Protein AF-A0A3D5GL86-F1 (afdb_monomer_lite)

Secondary structure (DSSP, 8-state):
-HHHHHHHHHGGG----HHHHHHTTS-S----GGGHHHHHHHHHHHHHTS-HHHHHHHHHHHHHHHHSHHHHHHHHHHHHHHHT--HHHHHHHHHHHHT---PPPPP-

Foldseek 3Di:
DVVVVCCVPCDPVDDADPVRCCVVVVDVDDDPPVCVVVVVVVVVVVLVVADPLQSVLVVVLVVQCVPLPDPRSVVCVVVSVVSSDDPVRVVVVVVCVVVPDDDDDDDD

Sequence (108 aa):
FGEVMRMSIAGSEERISAESALRMGLVSEVVPAEQLAEAANRLAHTIAANPPWAVQGTLRAIWAAQDLGRLGSRNMAASILSAATDKASLASGVEGYTSGKRSEPRIR

Structure (mmCIF, N/CA/C/O backbone):
data_AF-A0A3D5GL86-F1
#
_entry.id   AF-A0A3D5GL86-F1
#
loop_
_atom_site.group_PDB
_atom_site.id
_atom_site.type_symbol
_atom_site.label_atom_id
_atom_site.label_alt_id
_atom_site.label_comp_id
_atom_site.label_asym_id
_atom_site.label_entity_id
_atom_site.label_seq_id
_atom_site.pdbx_PDB_ins_code
_atom_site.Cartn_x
_atom_site.Cartn_y
_atom_site.Cartn_z
_atom_site.occupancy
_atom_site.B_iso_or_equiv
_atom_site.auth_seq_id
_atom_site.auth_comp_id
_atom_site.auth_asym_id
_atom_site.auth_atom_id
_atom_site.pdbx_PDB_model_num
ATOM 1 N N . PHE A 1 1 ? 1.508 12.795 14.910 1.00 65.12 1 PHE A N 1
ATOM 2 C CA . PHE A 1 1 ? 1.815 11.891 16.040 1.00 65.12 1 PHE A CA 1
ATOM 3 C C . PHE A 1 1 ? 0.719 11.789 17.108 1.00 65.12 1 PHE A C 1
ATOM 5 O O . PHE A 1 1 ? 0.756 10.818 17.846 1.00 65.12 1 PHE A O 1
ATOM 12 N N . GLY A 1 2 ? -0.254 12.710 17.208 1.00 85.94 2 GLY A N 1
ATOM 13 C CA . GLY A 1 2 ? -1.271 12.666 18.278 1.00 85.94 2 GLY A CA 1
ATOM 14 C C . GLY A 1 2 ? -2.079 11.363 18.351 1.00 85.94 2 GLY A C 1
ATOM 15 O O . GLY A 1 2 ? -2.211 10.794 19.427 1.00 85.94 2 GLY A O 1
ATOM 16 N N . GLU A 1 3 ? -2.532 10.845 17.209 1.00 87.06 3 GLU A N 1
ATOM 17 C CA . GLU A 1 3 ? -3.362 9.632 17.177 1.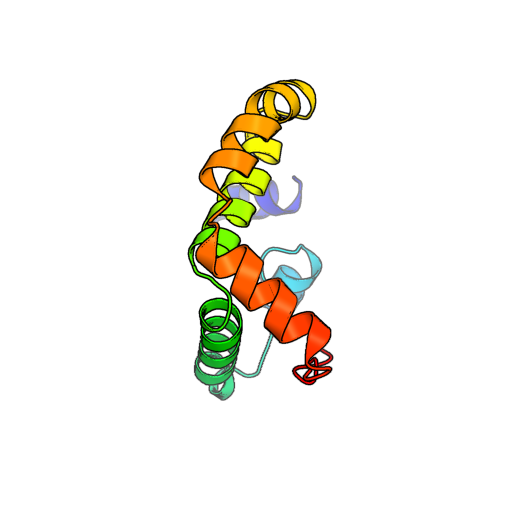00 87.06 3 GLU A CA 1
ATOM 18 C C . GLU A 1 3 ? -2.598 8.368 17.592 1.00 87.06 3 GLU A C 1
ATOM 20 O O . GLU A 1 3 ? -3.095 7.558 18.367 1.00 87.06 3 GLU A O 1
ATOM 25 N N . VAL A 1 4 ? -1.335 8.255 17.167 1.00 85.81 4 VAL A N 1
ATOM 26 C CA . VAL A 1 4 ? -0.434 7.173 17.593 1.00 85.81 4 VAL A CA 1
ATOM 27 C C . VAL A 1 4 ? -0.206 7.230 19.106 1.00 85.81 4 VAL A C 1
ATOM 29 O O . VAL A 1 4 ? -0.311 6.211 19.777 1.00 85.81 4 VAL A O 1
ATOM 32 N N . MET A 1 5 ? 0.041 8.421 19.664 1.00 90.94 5 MET A N 1
ATOM 33 C CA . MET A 1 5 ? 0.214 8.598 21.112 1.00 90.94 5 MET A CA 1
ATOM 34 C C . MET A 1 5 ? -1.047 8.208 21.895 1.00 90.94 5 MET A C 1
ATOM 36 O O . MET A 1 5 ? -0.945 7.525 22.911 1.00 90.94 5 MET A O 1
ATOM 40 N N . ARG A 1 6 ? -2.234 8.600 21.414 1.00 91.81 6 ARG A N 1
ATOM 41 C CA . ARG A 1 6 ? -3.517 8.242 22.034 1.00 91.81 6 ARG A CA 1
ATOM 42 C C . ARG A 1 6 ? -3.731 6.731 22.043 1.00 91.81 6 ARG A C 1
ATOM 44 O O . ARG A 1 6 ? -3.985 6.182 23.109 1.00 91.81 6 ARG A O 1
ATOM 51 N N . MET A 1 7 ? -3.532 6.061 20.904 1.00 89.56 7 MET A N 1
ATOM 52 C CA . MET A 1 7 ? -3.588 4.595 20.819 1.00 89.56 7 MET A CA 1
ATOM 53 C C . MET A 1 7 ? -2.650 3.919 21.819 1.00 89.56 7 MET A C 1
ATOM 55 O O . MET A 1 7 ? -3.049 2.984 22.507 1.00 89.56 7 MET A O 1
ATOM 59 N N . SER A 1 8 ? -1.398 4.381 21.896 1.00 90.75 8 SER A N 1
ATOM 60 C CA . SER A 1 8 ? -0.388 3.765 22.758 1.00 90.75 8 SER A CA 1
ATOM 61 C C . SER A 1 8 ? -0.672 3.950 24.250 1.00 90.75 8 SER A C 1
ATOM 63 O O . SER A 1 8 ? -0.316 3.075 25.034 1.00 90.75 8 SER A O 1
ATOM 65 N N . ILE A 1 9 ? -1.292 5.065 24.649 1.00 95.44 9 ILE A N 1
ATOM 66 C CA . ILE A 1 9 ? -1.516 5.411 26.062 1.00 95.44 9 ILE A CA 1
ATOM 67 C C . ILE A 1 9 ? -2.889 4.940 26.560 1.00 95.44 9 ILE A C 1
ATOM 69 O O . ILE A 1 9 ? -2.985 4.457 27.684 1.00 95.44 9 ILE A O 1
ATOM 73 N N . ALA A 1 10 ? -3.945 5.054 25.745 1.00 94.31 10 ALA A N 1
ATOM 74 C CA . ALA A 1 10 ? -5.298 4.622 26.117 1.00 94.31 10 ALA A CA 1
ATOM 75 C C . ALA A 1 10 ? -5.421 3.089 26.218 1.00 94.31 10 ALA A C 1
ATOM 77 O O . ALA A 1 10 ? -6.296 2.570 26.913 1.00 94.31 10 ALA A O 1
ATOM 78 N N . GLY A 1 11 ? -4.531 2.353 25.546 1.00 87.75 11 GLY A N 1
ATOM 79 C CA . GLY A 1 11 ? -4.461 0.901 25.637 1.00 87.75 11 GLY A CA 1
ATOM 80 C C . GLY A 1 11 ? -5.771 0.229 25.223 1.00 87.75 11 GLY A C 1
ATOM 81 O O . GLY A 1 11 ? -6.360 0.552 24.195 1.00 87.75 11 GLY A O 1
ATOM 82 N N . SER A 1 12 ? -6.230 -0.736 26.021 1.00 89.44 12 SER A N 1
ATOM 83 C CA . SER A 1 12 ? -7.424 -1.525 25.690 1.00 89.44 12 SER A CA 1
ATOM 84 C C . SER A 1 12 ? -8.749 -0.801 25.939 1.00 89.44 12 SER A C 1
ATOM 86 O O . SER A 1 12 ? -9.777 -1.323 25.509 1.00 89.44 12 SER A O 1
ATOM 88 N N . GLU A 1 13 ? -8.737 0.373 26.566 1.00 94.94 13 GLU A N 1
ATOM 89 C CA . GLU A 1 13 ? -9.954 1.122 26.909 1.00 94.94 13 GLU A CA 1
ATOM 90 C C . GLU A 1 13 ? -10.525 1.907 25.721 1.00 94.94 13 GLU A C 1
ATOM 92 O O . GLU A 1 13 ? -11.680 2.326 25.740 1.00 94.94 13 GLU A O 1
ATOM 97 N N . GLU A 1 14 ? -9.746 2.076 24.649 1.00 93.88 14 GLU A N 1
ATOM 98 C CA . GLU A 1 14 ? -10.184 2.769 23.443 1.00 93.88 14 GLU A CA 1
ATOM 99 C C . GLU A 1 14 ? -10.021 1.888 22.195 1.00 93.88 14 GLU A C 1
ATOM 101 O O . GLU A 1 14 ? -9.066 1.120 22.044 1.00 93.88 14 GLU A O 1
ATOM 106 N N . ARG A 1 15 ? -10.995 1.964 21.284 1.00 91.00 15 ARG A N 1
ATOM 107 C CA . ARG A 1 15 ? -10.960 1.305 19.972 1.00 91.00 15 ARG A CA 1
ATOM 108 C C . ARG A 1 15 ? -11.147 2.348 18.884 1.00 91.00 15 ARG A C 1
ATOM 110 O O . ARG A 1 15 ? -11.953 3.261 19.019 1.00 91.00 15 ARG A O 1
ATOM 117 N N . ILE A 1 16 ? -10.433 2.166 17.782 1.00 92.31 16 ILE A N 1
ATOM 118 C CA . ILE A 1 16 ? -10.547 3.017 16.600 1.00 92.31 16 ILE A CA 1
ATOM 119 C C . ILE A 1 16 ? -11.556 2.397 15.637 1.00 92.31 16 ILE A C 1
ATOM 121 O O . ILE A 1 16 ? -11.438 1.225 15.279 1.00 92.31 16 ILE A O 1
ATOM 125 N N . SER A 1 17 ? -12.534 3.193 15.201 1.00 94.56 17 SER A N 1
ATOM 126 C CA . SER A 1 17 ? -13.465 2.788 14.143 1.00 94.56 17 SER A CA 1
ATOM 127 C C . SER A 1 17 ? -12.779 2.765 12.773 1.00 94.56 17 SER A C 1
ATOM 129 O O . SER A 1 17 ? -11.807 3.491 12.546 1.00 94.56 17 SER A O 1
ATOM 131 N N . ALA A 1 18 ? -13.314 1.993 11.825 1.00 96.81 18 ALA A N 1
ATOM 132 C CA . ALA A 1 18 ? -12.773 1.913 10.467 1.00 96.81 18 ALA A CA 1
ATOM 133 C C . ALA A 1 18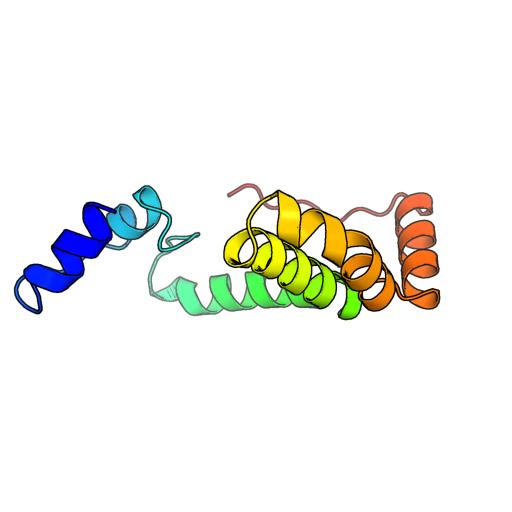 ? -12.746 3.286 9.765 1.00 96.81 18 ALA A C 1
ATOM 135 O O . ALA A 1 18 ? -11.763 3.643 9.117 1.00 96.81 18 ALA A O 1
ATOM 136 N N . GLU A 1 19 ? -13.776 4.108 9.960 1.00 96.25 19 GLU A N 1
ATOM 137 C CA . GLU A 1 19 ? -13.876 5.459 9.394 1.00 96.25 19 GLU A CA 1
ATOM 138 C C . GLU A 1 19 ? -12.814 6.385 9.984 1.00 96.25 19 GLU A C 1
ATOM 140 O O . GLU A 1 19 ? -12.261 7.239 9.293 1.00 96.25 19 GLU A O 1
ATOM 145 N N . SER A 1 20 ? -12.529 6.233 11.276 1.00 94.25 20 SER A N 1
ATOM 146 C CA . SER A 1 20 ? -11.500 7.018 11.954 1.00 94.25 20 SER A CA 1
ATOM 147 C C . SER A 1 20 ? -10.112 6.600 11.478 1.00 94.25 20 SER A C 1
ATOM 149 O O . SER A 1 20 ? -9.311 7.470 11.134 1.00 94.25 20 SER A O 1
ATOM 151 N N . ALA A 1 21 ? -9.865 5.290 11.355 1.00 94.50 21 ALA A N 1
ATOM 152 C CA . ALA A 1 21 ? -8.648 4.735 10.763 1.00 94.50 21 ALA A CA 1
ATOM 153 C C . ALA A 1 21 ? -8.430 5.233 9.322 1.00 94.50 21 ALA A C 1
ATOM 155 O O . ALA A 1 21 ? -7.302 5.548 8.943 1.00 94.50 21 ALA A O 1
ATOM 156 N N . LEU A 1 22 ? -9.504 5.363 8.536 1.00 95.44 22 LEU A N 1
ATOM 157 C CA . LEU A 1 22 ? -9.450 5.916 7.184 1.00 95.44 22 LEU A CA 1
ATOM 158 C C . LEU A 1 22 ? -9.063 7.401 7.193 1.00 95.44 22 LEU A C 1
ATOM 160 O O . LEU A 1 22 ? -8.143 7.798 6.481 1.00 95.44 22 LEU A O 1
ATOM 164 N N . ARG A 1 23 ? -9.716 8.225 8.026 1.00 94.06 23 ARG A N 1
ATOM 165 C CA . ARG A 1 23 ? -9.426 9.672 8.111 1.00 94.06 23 ARG A CA 1
ATOM 166 C C . ARG A 1 23 ? -7.988 9.970 8.537 1.00 94.06 23 ARG A C 1
ATOM 168 O O . ARG A 1 23 ? -7.420 10.955 8.080 1.00 94.06 23 ARG A O 1
ATOM 175 N N . MET A 1 24 ? -7.408 9.139 9.404 1.00 92.06 24 MET A N 1
ATOM 176 C CA . MET A 1 24 ? -6.018 9.290 9.853 1.00 92.06 24 MET A CA 1
ATOM 177 C C . MET A 1 24 ? -4.986 8.658 8.899 1.00 92.06 24 MET A C 1
ATOM 179 O O . MET A 1 24 ? -3.788 8.813 9.125 1.00 92.06 24 MET A O 1
ATOM 183 N N . GLY A 1 25 ? -5.429 7.947 7.853 1.00 91.62 25 GLY A N 1
ATOM 184 C CA . GLY A 1 25 ? -4.557 7.281 6.880 1.00 91.62 25 GLY A CA 1
ATOM 185 C C . GLY A 1 25 ? -3.957 5.949 7.346 1.00 91.62 25 GLY A C 1
ATOM 186 O O . GLY A 1 25 ? -2.999 5.477 6.740 1.00 91.62 25 GLY A O 1
ATOM 187 N N . LEU A 1 26 ? -4.496 5.337 8.406 1.00 92.44 26 LEU A N 1
ATOM 188 C CA . LEU A 1 26 ? -4.059 4.023 8.896 1.00 92.44 26 LEU A CA 1
ATOM 189 C C . LEU A 1 26 ? -4.528 2.890 7.975 1.00 92.44 26 LEU A C 1
ATOM 191 O O . LEU A 1 26 ? -3.810 1.916 7.761 1.00 92.44 26 LEU A O 1
ATOM 195 N N . VAL A 1 27 ? -5.729 3.031 7.416 1.00 95.44 27 VAL A N 1
ATOM 196 C CA . VAL A 1 27 ? -6.234 2.166 6.346 1.00 95.44 27 VAL A CA 1
ATOM 197 C C . VAL A 1 27 ? -6.496 3.001 5.110 1.00 95.44 27 VAL A C 1
ATOM 199 O O . VAL A 1 27 ? -6.827 4.183 5.201 1.00 95.44 27 VAL A O 1
ATOM 202 N N . SER A 1 28 ? -6.361 2.383 3.940 1.00 95.31 28 SER A N 1
ATOM 203 C CA . SER A 1 28 ? -6.677 3.061 2.696 1.00 95.31 28 SER A CA 1
ATOM 204 C C . SER A 1 28 ? -8.153 2.926 2.348 1.00 95.31 28 SER A C 1
ATOM 206 O O . SER A 1 28 ? -8.688 3.887 1.834 1.00 95.31 28 SER A O 1
ATOM 208 N N . GLU A 1 29 ? -8.834 1.799 2.571 1.00 96.31 29 GLU A N 1
ATOM 209 C CA . GLU A 1 29 ? -10.227 1.549 2.141 1.00 96.31 29 GLU A CA 1
ATOM 210 C C . GLU A 1 29 ? -11.089 1.045 3.300 1.00 96.31 29 GLU A C 1
ATOM 212 O O . GLU A 1 29 ? -10.603 0.281 4.130 1.00 96.31 29 GLU A O 1
ATOM 217 N N . VAL A 1 30 ? -12.372 1.417 3.318 1.00 97.25 30 VAL A N 1
ATOM 218 C CA . VAL A 1 30 ? -13.385 0.827 4.205 1.00 97.25 30 VAL A CA 1
ATOM 219 C C . VAL A 1 30 ? -14.521 0.299 3.339 1.00 97.25 30 VAL A C 1
ATOM 221 O O . VAL A 1 30 ? -15.017 1.008 2.466 1.00 97.25 30 VAL A O 1
ATOM 224 N N . VAL A 1 31 ? -14.907 -0.951 3.573 1.00 97.31 31 VAL A N 1
ATOM 225 C CA . VAL A 1 31 ? -15.994 -1.655 2.880 1.00 97.31 31 VAL A CA 1
ATOM 226 C C . VAL A 1 31 ? -16.835 -2.421 3.903 1.00 97.31 31 VAL A C 1
ATOM 228 O O . VAL A 1 31 ? -16.338 -2.678 5.005 1.00 97.31 31 VAL A O 1
ATOM 231 N N . PRO A 1 32 ? -18.075 -2.819 3.565 1.00 97.50 32 PRO A N 1
ATOM 232 C CA . PRO A 1 32 ? -18.829 -3.773 4.372 1.00 97.50 32 PRO A CA 1
ATOM 233 C C . PRO A 1 32 ? -18.021 -5.050 4.640 1.00 97.50 32 PRO A C 1
ATOM 235 O O . PRO A 1 32 ? -17.233 -5.487 3.795 1.00 97.50 32 PRO A O 1
ATOM 238 N N . ALA A 1 33 ? -18.195 -5.642 5.822 1.00 97.56 33 ALA A N 1
ATOM 239 C CA . ALA A 1 33 ? -17.358 -6.745 6.297 1.00 97.56 33 ALA A CA 1
ATOM 240 C C . ALA A 1 33 ? -17.391 -7.956 5.349 1.00 97.56 33 ALA A C 1
ATOM 242 O O . ALA A 1 33 ? -16.361 -8.576 5.086 1.00 97.56 33 ALA A O 1
ATOM 243 N N . GLU A 1 34 ? -18.558 -8.245 4.780 1.00 98.31 34 GLU A N 1
ATOM 244 C CA . GLU A 1 34 ? -18.789 -9.313 3.812 1.00 98.31 34 GLU A CA 1
ATOM 245 C C . GLU A 1 34 ? -18.044 -9.107 2.481 1.00 98.31 34 GLU A C 1
ATOM 247 O O . GLU A 1 34 ? -17.773 -10.076 1.775 1.00 98.31 34 GLU A O 1
ATOM 252 N N . GLN A 1 35 ? -17.644 -7.871 2.162 1.00 97.88 35 GLN A N 1
ATOM 253 C CA . GLN A 1 35 ? -16.910 -7.525 0.938 1.00 97.88 35 GLN A CA 1
ATOM 254 C C . GLN A 1 35 ? -15.396 -7.412 1.161 1.00 97.88 35 GLN A C 1
ATOM 256 O O . GLN A 1 35 ? -14.648 -7.218 0.200 1.00 97.88 35 GLN A O 1
ATOM 261 N N . LEU A 1 36 ? -14.911 -7.532 2.403 1.00 97.62 36 LEU A N 1
ATOM 262 C CA . LEU A 1 36 ? -13.502 -7.304 2.739 1.00 97.62 36 LEU A CA 1
ATOM 263 C C . LEU A 1 36 ? -12.558 -8.215 1.945 1.00 97.62 36 LEU A C 1
ATOM 265 O O . LEU A 1 36 ? -11.582 -7.742 1.363 1.00 97.62 36 LEU A O 1
ATOM 269 N N . ALA A 1 37 ? -12.862 -9.514 1.895 1.00 98.25 37 ALA A N 1
ATOM 270 C CA . ALA A 1 37 ? -12.042 -10.488 1.178 1.00 98.25 37 ALA A CA 1
ATOM 271 C C . ALA A 1 37 ? -12.014 -10.206 -0.331 1.00 98.25 37 ALA A C 1
ATOM 273 O O . ALA A 1 37 ? -10.958 -10.280 -0.960 1.00 98.25 37 ALA A O 1
ATOM 274 N N . GLU A 1 38 ? -13.157 -9.840 -0.911 1.00 97.62 38 GLU A N 1
ATOM 275 C CA . GLU A 1 38 ? -13.255 -9.483 -2.324 1.00 97.62 38 GLU A CA 1
ATOM 276 C C . GLU A 1 38 ? -12.451 -8.212 -2.632 1.00 97.62 38 GLU A C 1
ATOM 278 O O . GLU A 1 38 ? -11.652 -8.192 -3.570 1.00 97.62 38 GLU A O 1
ATOM 283 N N . ALA A 1 39 ? -12.601 -7.167 -1.815 1.00 96.69 39 ALA A N 1
ATOM 284 C CA . ALA A 1 39 ? -11.884 -5.909 -1.982 1.00 96.69 39 ALA A CA 1
ATOM 285 C C . ALA A 1 39 ? -10.362 -6.086 -1.858 1.00 96.69 39 ALA A C 1
ATOM 287 O O . ALA A 1 39 ? -9.612 -5.564 -2.689 1.00 96.69 39 ALA A O 1
ATOM 288 N N . ALA A 1 40 ? -9.910 -6.864 -0.870 1.00 97.19 40 ALA A N 1
ATOM 289 C CA . ALA A 1 40 ? -8.499 -7.190 -0.684 1.00 97.19 40 ALA A CA 1
ATOM 290 C C . ALA A 1 40 ? -7.940 -7.985 -1.872 1.00 97.19 40 ALA A C 1
ATOM 292 O O . ALA A 1 40 ? -6.896 -7.622 -2.419 1.00 97.19 40 ALA A O 1
ATOM 293 N N . ASN A 1 41 ? -8.658 -9.019 -2.325 1.00 98.00 41 ASN A N 1
ATOM 294 C CA . ASN A 1 41 ? -8.255 -9.810 -3.487 1.00 98.00 41 ASN A CA 1
ATOM 295 C C . ASN A 1 41 ? -8.193 -8.962 -4.753 1.00 98.00 41 ASN A C 1
ATOM 297 O O . ASN A 1 41 ? -7.232 -9.076 -5.510 1.00 98.00 41 ASN A O 1
ATOM 301 N N . ARG A 1 42 ? -9.175 -8.088 -4.979 1.00 95.75 42 ARG A N 1
ATOM 302 C CA . ARG A 1 42 ? -9.176 -7.173 -6.123 1.00 95.75 42 ARG A CA 1
ATOM 303 C C . ARG A 1 42 ? -7.935 -6.283 -6.117 1.00 95.75 42 ARG A C 1
ATOM 305 O O . ARG A 1 42 ? -7.257 -6.193 -7.136 1.00 95.75 42 ARG A O 1
ATOM 312 N N . LEU A 1 43 ? -7.604 -5.663 -4.981 1.00 96.19 43 LEU A N 1
ATOM 313 C CA . LEU A 1 43 ? -6.396 -4.841 -4.866 1.00 96.19 43 LEU A CA 1
ATOM 314 C C . LEU A 1 43 ? -5.123 -5.667 -5.103 1.00 96.19 43 LEU A C 1
ATOM 316 O O . LEU A 1 43 ? -4.239 -5.226 -5.836 1.00 96.19 43 LEU A O 1
ATOM 320 N N . ALA A 1 44 ? -5.047 -6.872 -4.536 1.00 97.19 44 ALA A N 1
ATOM 321 C CA . ALA A 1 44 ? -3.916 -7.772 -4.734 1.00 97.19 44 ALA A CA 1
ATOM 322 C C . ALA A 1 44 ? -3.731 -8.147 -6.213 1.00 97.19 44 ALA A C 1
ATOM 324 O O . ALA A 1 44 ? -2.612 -8.077 -6.714 1.00 97.19 44 ALA A O 1
ATOM 325 N N . HIS A 1 45 ? -4.813 -8.461 -6.933 1.00 96.31 45 HIS A N 1
ATOM 326 C CA . HIS A 1 45 ? -4.766 -8.740 -8.371 1.00 96.31 45 HIS A CA 1
ATOM 327 C C . HIS A 1 45 ? -4.330 -7.514 -9.176 1.00 96.31 45 HIS A C 1
ATOM 329 O O . HIS A 1 45 ? -3.494 -7.644 -10.068 1.00 96.31 45 HIS A O 1
ATOM 335 N N . THR A 1 46 ? -4.825 -6.320 -8.836 1.00 94.81 46 THR A N 1
ATOM 336 C CA . THR A 1 46 ? -4.378 -5.073 -9.475 1.00 94.81 46 THR A CA 1
ATOM 337 C C . THR A 1 46 ? -2.879 -4.856 -9.285 1.00 94.81 46 THR A C 1
ATOM 339 O O . THR A 1 46 ? -2.195 -4.493 -10.238 1.00 94.81 46 THR A O 1
ATOM 342 N N . ILE A 1 47 ? -2.342 -5.099 -8.084 1.00 95.56 47 ILE A N 1
ATOM 343 C CA . ILE A 1 47 ? -0.900 -4.990 -7.820 1.00 95.56 47 ILE A CA 1
ATOM 344 C C . ILE A 1 47 ? -0.134 -6.063 -8.603 1.00 95.56 47 ILE A C 1
ATOM 346 O O . ILE A 1 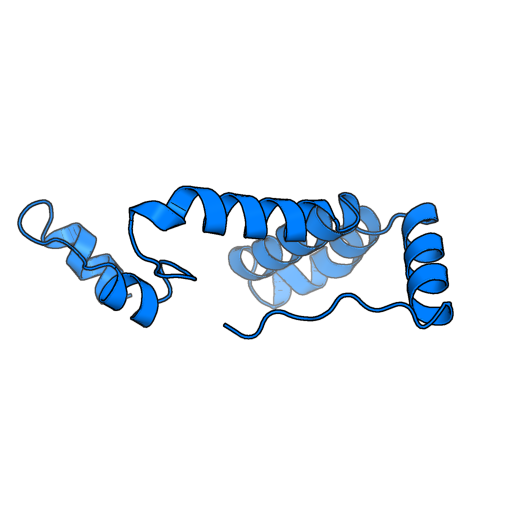47 ? 0.832 -5.728 -9.287 1.00 95.56 47 ILE A O 1
ATOM 350 N N . ALA A 1 48 ? -0.583 -7.319 -8.549 1.00 95.56 48 ALA A N 1
ATOM 351 C CA . ALA A 1 48 ? 0.063 -8.465 -9.190 1.00 95.56 48 ALA A CA 1
ATOM 352 C C . ALA A 1 48 ? 0.050 -8.409 -10.727 1.00 95.56 48 ALA A C 1
ATOM 354 O O . ALA A 1 48 ? 0.900 -9.026 -11.362 1.00 95.56 48 ALA A O 1
ATOM 355 N N . ALA A 1 49 ? -0.873 -7.654 -11.328 1.00 91.75 49 ALA A N 1
ATOM 356 C CA . ALA A 1 49 ? -0.888 -7.397 -12.766 1.00 91.75 49 ALA A CA 1
ATOM 357 C C . ALA A 1 49 ? 0.273 -6.495 -13.234 1.00 91.75 49 ALA A C 1
ATOM 359 O O . ALA A 1 49 ? 0.546 -6.423 -14.432 1.00 91.75 49 ALA A O 1
ATOM 360 N N . ASN A 1 50 ? 0.960 -5.804 -12.316 1.00 89.75 50 ASN A N 1
ATOM 361 C CA . ASN A 1 50 ? 2.123 -4.984 -12.647 1.00 89.75 50 ASN A CA 1
ATOM 362 C C . ASN A 1 50 ? 3.406 -5.826 -12.696 1.00 89.75 50 ASN A C 1
ATOM 364 O O . ASN A 1 50 ? 3.523 -6.824 -11.982 1.00 89.75 50 ASN A O 1
ATOM 368 N N . PRO A 1 51 ? 4.425 -5.394 -13.462 1.00 89.12 51 PRO A N 1
ATOM 369 C CA . PRO A 1 51 ? 5.709 -6.076 -13.483 1.00 89.12 51 PRO A CA 1
ATOM 370 C C . PRO A 1 51 ? 6.332 -6.166 -12.070 1.00 89.12 51 PRO A C 1
ATOM 372 O O . PRO A 1 51 ? 6.505 -5.131 -11.416 1.00 89.12 51 PRO A O 1
ATOM 375 N N . PRO A 1 52 ? 6.708 -7.366 -11.577 1.00 89.94 52 PRO A N 1
ATOM 376 C CA . PRO A 1 52 ? 7.123 -7.552 -10.181 1.00 89.94 52 PRO A CA 1
ATOM 377 C C . PRO A 1 52 ? 8.308 -6.685 -9.736 1.00 89.94 52 PRO A C 1
ATOM 379 O O . PRO A 1 52 ? 8.324 -6.181 -8.614 1.00 89.94 52 PRO A O 1
ATOM 382 N N . TRP A 1 53 ? 9.296 -6.475 -10.608 1.00 86.88 53 TRP A N 1
ATOM 383 C CA . TRP A 1 53 ? 10.463 -5.629 -10.324 1.00 86.88 53 TRP A CA 1
ATOM 384 C C . TRP A 1 53 ? 10.075 -4.153 -10.166 1.00 86.88 53 TRP A C 1
ATOM 386 O O . TRP A 1 53 ? 10.671 -3.469 -9.336 1.00 86.88 53 TRP A O 1
ATOM 396 N N . ALA A 1 54 ? 9.061 -3.672 -10.895 1.00 86.69 54 ALA A N 1
ATOM 397 C CA . ALA A 1 54 ? 8.598 -2.291 -10.804 1.00 86.69 54 ALA A CA 1
ATOM 398 C C . ALA A 1 54 ? 7.931 -2.063 -9.445 1.00 86.69 54 ALA A C 1
ATOM 400 O O . ALA A 1 54 ? 8.289 -1.133 -8.727 1.00 86.69 54 ALA A O 1
ATOM 401 N N . VAL A 1 55 ? 7.052 -2.986 -9.037 1.00 92.00 55 VAL A N 1
ATOM 402 C CA . VAL A 1 55 ? 6.400 -2.963 -7.717 1.00 92.00 55 VAL A CA 1
ATOM 403 C C . VAL A 1 55 ? 7.437 -2.973 -6.590 1.00 92.00 55 VAL A C 1
ATOM 405 O O . VAL A 1 55 ? 7.411 -2.116 -5.703 1.00 92.00 55 VAL A O 1
ATOM 408 N N . GLN A 1 56 ? 8.385 -3.914 -6.632 1.00 90.62 56 GLN A N 1
ATOM 409 C CA . GLN A 1 56 ? 9.435 -4.028 -5.613 1.00 90.62 56 GLN A CA 1
ATOM 410 C C . GLN A 1 56 ? 10.351 -2.801 -5.586 1.00 90.62 56 GLN A C 1
ATOM 412 O O . GLN A 1 56 ? 10.745 -2.335 -4.516 1.00 90.62 56 GLN A O 1
ATOM 417 N N . GLY A 1 57 ? 10.691 -2.277 -6.760 1.00 88.25 57 GLY A N 1
ATOM 418 C CA . GLY A 1 57 ? 11.503 -1.084 -6.920 1.00 88.25 57 GLY A CA 1
ATOM 419 C C . GLY A 1 57 ? 10.865 0.156 -6.313 1.00 88.25 57 GLY A C 1
ATOM 420 O O . GLY A 1 57 ? 11.498 0.846 -5.512 1.00 88.25 57 GLY A O 1
ATOM 421 N N . THR A 1 58 ? 9.590 0.393 -6.628 1.00 90.00 58 THR A N 1
ATOM 422 C CA . THR A 1 58 ? 8.799 1.481 -6.045 1.00 90.00 58 THR A CA 1
ATOM 423 C C . THR A 1 58 ? 8.729 1.365 -4.526 1.00 90.00 58 THR A C 1
ATOM 425 O O . THR A 1 58 ? 8.961 2.359 -3.837 1.00 90.00 58 THR A O 1
ATOM 428 N N . LEU A 1 59 ? 8.486 0.164 -3.988 1.00 91.44 59 LEU A N 1
ATOM 429 C CA . LEU A 1 59 ? 8.447 -0.048 -2.540 1.00 91.44 59 LEU A CA 1
ATOM 430 C C . LEU A 1 59 ? 9.783 0.335 -1.884 1.00 91.44 59 LEU A C 1
ATOM 432 O O . LEU A 1 59 ? 9.802 1.134 -0.949 1.00 91.44 59 LEU A O 1
ATOM 436 N N . ARG A 1 60 ? 10.907 -0.166 -2.410 1.00 86.75 60 ARG A N 1
ATOM 437 C CA . ARG A 1 60 ? 12.250 0.153 -1.891 1.00 86.75 60 ARG A CA 1
ATOM 438 C C . ARG A 1 60 ? 12.557 1.648 -1.970 1.00 86.75 60 ARG A C 1
ATOM 440 O O . ARG A 1 60 ? 13.122 2.195 -1.028 1.00 86.75 60 ARG A O 1
ATOM 447 N N . ALA A 1 61 ? 12.168 2.312 -3.059 1.00 84.75 61 ALA A N 1
ATOM 448 C CA . ALA A 1 61 ? 12.374 3.748 -3.232 1.00 84.75 61 ALA A CA 1
ATOM 449 C C . ALA A 1 61 ? 11.612 4.576 -2.191 1.00 84.75 61 ALA A C 1
ATOM 451 O O . ALA A 1 61 ? 12.194 5.476 -1.584 1.00 84.75 61 ALA A O 1
ATOM 452 N N . ILE A 1 62 ? 10.337 4.252 -1.956 1.00 86.19 62 ILE A N 1
ATOM 453 C CA . ILE A 1 62 ? 9.498 4.951 -0.972 1.00 86.19 62 ILE A CA 1
ATOM 454 C C . ILE A 1 62 ? 10.049 4.755 0.444 1.00 86.19 62 ILE A C 1
ATOM 456 O O . ILE A 1 62 ? 10.175 5.725 1.189 1.00 86.19 62 ILE A O 1
ATOM 460 N N . TRP A 1 63 ? 10.423 3.526 0.807 1.00 85.19 63 TRP A N 1
ATOM 461 C CA . TRP A 1 63 ? 10.990 3.234 2.126 1.00 85.19 63 TRP A CA 1
ATOM 462 C C . TRP A 1 63 ? 12.336 3.924 2.341 1.00 85.19 63 TRP A C 1
ATOM 464 O O . TRP A 1 63 ? 12.516 4.616 3.337 1.00 85.19 63 TRP A O 1
ATOM 474 N N . ALA A 1 64 ? 13.243 3.858 1.364 1.00 82.00 64 ALA A N 1
ATOM 475 C CA . ALA A 1 64 ? 14.515 4.570 1.444 1.00 82.00 64 ALA A CA 1
ATOM 476 C C . ALA A 1 64 ? 14.332 6.094 1.561 1.00 82.00 64 ALA A C 1
ATOM 478 O O . ALA A 1 64 ? 15.131 6.762 2.216 1.00 82.00 64 ALA A O 1
ATOM 479 N N . ALA A 1 65 ? 13.293 6.659 0.934 1.00 79.12 65 ALA A N 1
ATOM 480 C CA . ALA A 1 65 ? 12.951 8.073 1.074 1.00 79.12 65 ALA A CA 1
ATOM 481 C C . ALA A 1 65 ? 12.471 8.442 2.482 1.00 79.12 65 ALA A C 1
ATOM 483 O O . ALA A 1 65 ? 12.807 9.529 2.960 1.00 79.12 65 ALA A O 1
ATOM 484 N N . GLN A 1 66 ? 11.723 7.551 3.139 1.00 81.75 66 GLN A N 1
ATOM 485 C CA . GLN A 1 66 ? 11.276 7.755 4.516 1.00 81.75 66 GLN A CA 1
ATOM 486 C C . GLN A 1 66 ? 12.407 7.566 5.534 1.00 81.75 66 GLN A C 1
ATOM 488 O O . GLN A 1 66 ? 12.594 8.436 6.381 1.00 81.75 66 GLN A O 1
ATOM 493 N N . ASP A 1 67 ? 13.197 6.496 5.418 1.00 80.81 67 ASP A N 1
ATOM 494 C CA . ASP A 1 67 ? 14.191 6.131 6.438 1.00 80.81 67 ASP A CA 1
ATOM 495 C C . ASP A 1 67 ? 15.441 7.020 6.410 1.00 80.81 67 ASP A C 1
ATOM 497 O O . ASP A 1 67 ? 15.999 7.363 7.451 1.00 80.81 67 ASP A O 1
ATOM 501 N N . LEU A 1 68 ? 15.904 7.412 5.218 1.00 81.75 68 LEU A N 1
ATOM 502 C CA . LEU A 1 68 ? 17.176 8.131 5.052 1.00 81.75 68 LEU A CA 1
ATOM 503 C C . LEU A 1 68 ? 17.007 9.656 4.979 1.00 81.75 68 LEU A C 1
ATOM 505 O O . LEU A 1 68 ? 17.992 10.398 4.878 1.00 81.75 68 LEU A O 1
ATOM 509 N N . GLY A 1 69 ? 15.761 10.134 4.959 1.00 74.31 69 GLY A N 1
ATOM 510 C CA . GLY A 1 69 ? 15.429 11.521 4.661 1.00 74.31 69 GLY A CA 1
ATOM 511 C C . GLY A 1 69 ? 15.850 11.961 3.249 1.00 74.31 69 GLY A C 1
ATOM 512 O O . GLY A 1 69 ? 16.455 11.225 2.464 1.00 74.31 69 GLY A O 1
ATOM 513 N N . ARG A 1 70 ? 15.542 13.217 2.899 1.00 68.62 70 ARG A N 1
ATOM 514 C CA . ARG A 1 70 ? 15.724 13.741 1.527 1.00 68.62 70 ARG A CA 1
ATOM 515 C C . ARG A 1 70 ? 17.148 13.608 0.978 1.00 68.62 70 ARG A C 1
ATOM 517 O O . ARG A 1 70 ? 17.300 13.340 -0.209 1.00 68.62 70 ARG A O 1
ATOM 524 N N . LEU A 1 71 ? 18.180 13.851 1.788 1.00 70.81 71 LEU A N 1
ATOM 525 C CA . LEU A 1 71 ? 19.571 13.855 1.312 1.00 70.81 71 LEU A CA 1
ATOM 526 C C . LEU A 1 71 ? 20.151 12.438 1.202 1.00 70.81 71 LEU A C 1
ATOM 528 O O . LEU A 1 71 ? 20.778 12.128 0.193 1.00 70.81 71 LEU A O 1
ATOM 532 N N . GLY A 1 72 ? 19.880 11.560 2.173 1.00 75.88 72 GLY A N 1
ATOM 533 C CA . GLY A 1 72 ? 20.322 10.165 2.112 1.00 75.88 72 GLY A CA 1
ATOM 534 C C . GLY A 1 72 ? 19.618 9.378 1.004 1.00 75.88 72 GLY A C 1
ATOM 535 O O . GLY A 1 72 ? 20.259 8.628 0.268 1.00 75.88 72 GLY A O 1
ATOM 536 N N . SER A 1 73 ? 18.326 9.638 0.791 1.00 73.06 73 SER A N 1
ATOM 537 C CA . SER A 1 73 ? 17.568 9.043 -0.313 1.00 73.06 73 SER A CA 1
ATOM 538 C C . SER A 1 73 ? 18.110 9.441 -1.689 1.00 73.06 73 SER A C 1
ATOM 540 O O . SER A 1 73 ? 18.266 8.582 -2.554 1.00 73.06 73 SER A O 1
ATOM 542 N N . ARG A 1 74 ? 18.484 10.715 -1.898 1.00 74.00 74 ARG A N 1
ATOM 543 C CA . ARG A 1 74 ? 19.054 11.183 -3.179 1.00 74.00 74 ARG A CA 1
ATOM 544 C C . ARG A 1 74 ? 20.343 10.455 -3.555 1.00 74.00 74 ARG A C 1
ATOM 546 O O . ARG A 1 74 ? 20.519 10.142 -4.728 1.00 74.00 74 ARG A O 1
ATOM 553 N N . ASN A 1 75 ? 21.202 10.152 -2.584 1.00 83.25 75 ASN A N 1
ATOM 554 C CA . ASN A 1 75 ? 22.442 9.410 -2.832 1.00 83.25 75 ASN A CA 1
ATOM 555 C C . ASN A 1 75 ? 22.172 7.953 -3.238 1.00 83.25 75 ASN A C 1
ATOM 557 O O . ASN A 1 75 ? 22.897 7.393 -4.055 1.00 83.25 75 ASN A O 1
ATOM 561 N N . MET A 1 76 ? 21.107 7.352 -2.702 1.00 80.12 76 MET A N 1
ATOM 562 C CA . MET A 1 76 ? 20.713 5.969 -2.993 1.00 80.12 76 MET A CA 1
ATOM 563 C C . MET A 1 76 ? 19.808 5.847 -4.227 1.00 80.12 76 MET A C 1
ATOM 565 O O . MET A 1 76 ? 19.653 4.752 -4.766 1.00 80.12 76 MET A O 1
ATOM 569 N N . ALA A 1 77 ? 19.217 6.952 -4.693 1.00 78.12 77 ALA A N 1
ATOM 570 C CA . ALA A 1 77 ? 18.183 6.958 -5.724 1.00 78.12 77 ALA A CA 1
ATOM 571 C C . ALA A 1 77 ? 18.625 6.274 -7.025 1.00 78.12 77 ALA A C 1
ATOM 573 O O . ALA A 1 77 ? 17.870 5.478 -7.578 1.00 78.12 77 ALA A O 1
ATOM 574 N N . ALA A 1 78 ? 19.854 6.531 -7.488 1.00 80.81 78 ALA A N 1
ATOM 575 C CA . ALA A 1 78 ? 20.385 5.909 -8.702 1.00 80.81 78 ALA A CA 1
ATOM 576 C C . ALA A 1 78 ? 20.533 4.384 -8.554 1.00 80.81 78 ALA A C 1
ATOM 578 O O . ALA A 1 78 ? 20.155 3.637 -9.455 1.00 80.81 78 ALA A O 1
ATOM 579 N N . SER A 1 79 ? 21.019 3.914 -7.403 1.00 82.62 79 SER A N 1
ATOM 580 C CA . SER A 1 79 ? 21.172 2.485 -7.109 1.00 82.62 79 SER A CA 1
ATOM 581 C C . SER A 1 79 ? 19.824 1.781 -6.976 1.00 82.62 79 SER A C 1
ATOM 583 O O . SER A 1 79 ? 19.646 0.688 -7.509 1.00 82.62 79 SER A O 1
ATOM 585 N N . ILE A 1 80 ? 18.858 2.421 -6.311 1.00 80.81 80 ILE A N 1
ATOM 586 C CA . ILE A 1 80 ? 17.498 1.893 -6.174 1.00 80.81 80 ILE A CA 1
ATOM 587 C C . ILE A 1 80 ? 16.834 1.796 -7.543 1.00 80.81 80 ILE A C 1
ATOM 589 O O . ILE A 1 80 ? 16.293 0.745 -7.866 1.00 80.81 80 ILE A O 1
ATOM 593 N N . LEU A 1 81 ? 16.914 2.852 -8.358 1.00 81.69 81 LEU A N 1
ATOM 594 C CA . LEU A 1 81 ? 16.351 2.856 -9.706 1.00 81.69 81 LEU A CA 1
ATOM 595 C C . LEU A 1 81 ? 17.003 1.786 -10.587 1.00 81.69 81 LEU A C 1
ATOM 597 O O . LEU A 1 81 ? 16.297 1.050 -11.266 1.00 81.69 81 LEU A O 1
ATOM 601 N N . SER A 1 82 ? 18.330 1.662 -10.542 1.00 81.69 82 SER A N 1
ATOM 602 C CA . SER A 1 82 ? 19.066 0.649 -11.305 1.00 81.69 82 SER A CA 1
ATOM 603 C C . SER A 1 82 ? 18.635 -0.774 -10.928 1.00 81.69 82 SER A C 1
ATOM 605 O O . SER A 1 82 ? 18.275 -1.564 -11.797 1.00 81.69 82 SER A O 1
ATOM 607 N N . ALA A 1 83 ? 18.558 -1.083 -9.629 1.00 79.06 83 ALA A N 1
ATOM 608 C CA . ALA A 1 83 ? 18.074 -2.378 -9.139 1.00 79.06 83 ALA A CA 1
ATOM 609 C C . ALA A 1 83 ? 16.575 -2.613 -9.411 1.00 79.06 83 ALA A C 1
ATOM 611 O O . ALA A 1 83 ? 16.102 -3.749 -9.402 1.00 79.06 83 ALA A O 1
ATOM 612 N N . ALA A 1 84 ? 15.831 -1.532 -9.628 1.00 76.81 84 ALA A N 1
ATOM 613 C CA . ALA A 1 84 ? 14.421 -1.502 -9.972 1.00 76.81 84 ALA A CA 1
ATOM 614 C C . ALA A 1 84 ? 14.182 -1.360 -11.478 1.00 76.81 84 ALA A C 1
ATOM 616 O O . ALA A 1 84 ? 13.100 -0.934 -11.859 1.00 76.81 84 ALA A O 1
ATOM 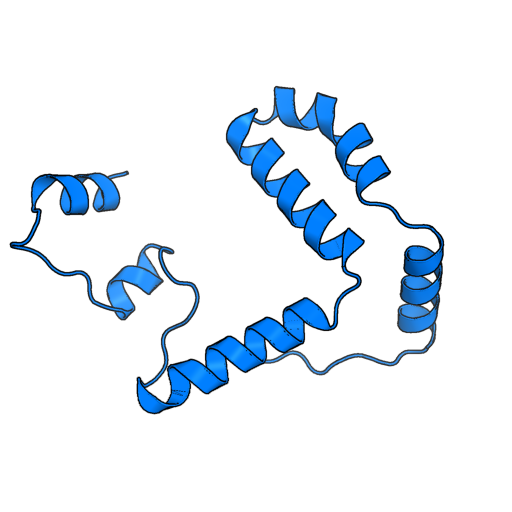617 N N . THR A 1 85 ? 15.163 -1.638 -12.339 1.00 79.44 85 THR A N 1
ATOM 618 C CA . THR A 1 85 ? 14.993 -1.517 -13.789 1.00 79.44 85 THR A CA 1
ATOM 619 C C . THR A 1 85 ? 15.315 -2.839 -14.464 1.00 79.44 85 T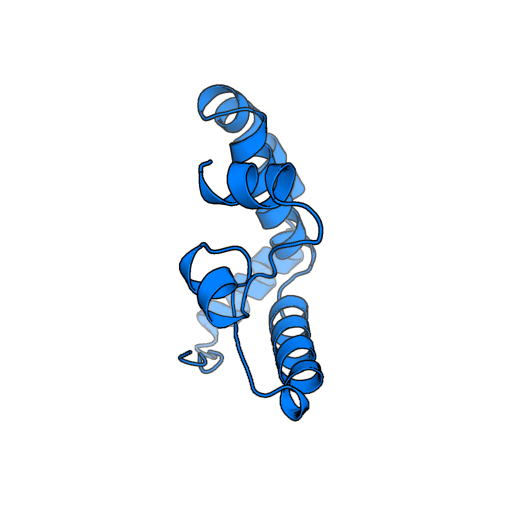HR A C 1
ATOM 621 O O . THR A 1 85 ? 16.470 -3.253 -14.524 1.00 79.44 85 THR A O 1
ATOM 624 N N . ASP A 1 86 ? 14.289 -3.484 -15.017 1.00 84.44 86 ASP A N 1
ATOM 625 C CA . ASP A 1 86 ? 14.444 -4.660 -15.870 1.00 84.44 86 ASP A CA 1
ATOM 626 C C . ASP A 1 86 ? 14.228 -4.291 -17.345 1.00 84.44 86 ASP A C 1
ATOM 628 O O . ASP A 1 86 ? 13.220 -3.685 -17.712 1.00 84.44 86 ASP A O 1
ATOM 632 N N . LYS A 1 87 ? 15.170 -4.676 -18.215 1.00 81.19 87 LYS A N 1
ATOM 633 C CA . LYS A 1 87 ? 15.130 -4.314 -19.643 1.00 81.19 87 LYS A CA 1
ATOM 634 C C . LYS A 1 87 ? 13.930 -4.918 -20.364 1.00 81.19 87 LYS A C 1
ATOM 636 O O . LYS A 1 87 ? 13.296 -4.223 -21.157 1.00 81.19 87 LYS A O 1
ATOM 641 N N . ALA A 1 88 ? 13.630 -6.191 -20.105 1.00 82.19 88 ALA A N 1
ATOM 642 C CA . ALA A 1 88 ? 12.532 -6.885 -20.777 1.00 82.19 88 ALA A CA 1
ATOM 643 C C . ALA A 1 88 ? 11.191 -6.232 -20.439 1.00 82.19 88 ALA A C 1
ATOM 645 O O . ALA A 1 88 ? 10.298 -6.110 -21.274 1.00 82.19 88 ALA A O 1
ATOM 646 N N . SER A 1 89 ? 11.080 -5.733 -19.220 1.00 81.38 89 SER A N 1
ATOM 647 C CA . SER A 1 89 ? 9.843 -5.153 -18.752 1.00 81.38 89 SER A CA 1
ATOM 648 C C . SER A 1 89 ? 9.694 -3.660 -19.029 1.00 81.38 89 SER A C 1
ATOM 650 O O . SER A 1 89 ? 8.573 -3.168 -19.129 1.00 81.38 89 SER A O 1
ATOM 652 N N . LEU A 1 90 ? 10.799 -2.932 -19.216 1.00 84.50 90 LEU A N 1
ATOM 653 C CA . LEU A 1 90 ? 10.745 -1.628 -19.878 1.00 84.50 90 LEU A CA 1
ATOM 654 C C . LEU A 1 90 ? 10.224 -1.775 -21.311 1.00 84.50 90 LEU A C 1
ATOM 656 O O . LEU A 1 90 ? 9.363 -1.001 -21.724 1.00 84.50 90 LEU A O 1
ATOM 660 N N . ALA A 1 91 ? 10.704 -2.781 -22.049 1.00 84.75 91 ALA A N 1
ATOM 661 C CA . ALA A 1 91 ? 10.236 -3.050 -23.406 1.00 84.75 91 ALA A CA 1
ATOM 662 C C . ALA A 1 91 ? 8.738 -3.397 -23.431 1.00 84.75 91 ALA A C 1
ATOM 664 O O . ALA A 1 91 ? 7.985 -2.761 -24.168 1.00 84.75 91 ALA A O 1
ATOM 665 N N . SER A 1 92 ? 8.276 -4.306 -22.563 1.00 82.31 92 SER A N 1
ATOM 666 C CA . SER A 1 92 ? 6.847 -4.646 -22.479 1.00 82.31 92 SER A CA 1
ATOM 667 C C . SER A 1 92 ? 5.978 -3.463 -22.034 1.00 82.31 92 SER A C 1
ATOM 669 O O . SER A 1 92 ? 4.860 -3.294 -22.524 1.00 82.31 92 SER A O 1
ATOM 671 N N . GLY A 1 93 ? 6.497 -2.591 -21.162 1.00 84.12 93 GLY A N 1
ATOM 672 C CA . GLY A 1 93 ? 5.839 -1.340 -20.787 1.00 84.12 93 GLY A CA 1
ATOM 673 C C . GLY A 1 93 ? 5.673 -0.380 -21.970 1.00 84.12 93 GLY A C 1
ATOM 674 O O . GLY A 1 93 ? 4.591 0.179 -22.164 1.00 84.12 93 GLY A O 1
ATOM 675 N N . VAL A 1 94 ? 6.713 -0.223 -22.797 1.00 88.06 94 VAL A N 1
ATOM 676 C CA . VAL A 1 94 ? 6.670 0.595 -24.023 1.00 88.06 94 VAL A CA 1
ATOM 677 C C . VAL A 1 94 ? 5.699 0.013 -25.050 1.00 88.06 94 VAL A C 1
ATOM 679 O O . VAL A 1 94 ? 4.920 0.765 -25.643 1.00 88.06 94 VAL A O 1
ATOM 682 N N . GLU A 1 95 ? 5.693 -1.306 -25.243 1.00 86.50 95 GLU A N 1
ATOM 683 C CA . GLU A 1 95 ? 4.743 -1.987 -26.131 1.00 86.50 95 GLU A CA 1
ATOM 684 C C . GLU A 1 95 ? 3.299 -1.798 -25.658 1.00 86.50 95 GLU A C 1
ATOM 686 O O . GLU A 1 95 ? 2.438 -1.381 -26.436 1.00 86.50 95 GLU A O 1
ATOM 691 N N . GLY A 1 96 ? 3.036 -2.020 -24.366 1.00 85.69 96 GLY A N 1
ATOM 692 C CA . GLY A 1 96 ? 1.723 -1.795 -23.762 1.00 85.69 96 GLY A CA 1
ATOM 693 C C . GLY A 1 96 ? 1.254 -0.351 -23.939 1.00 85.69 96 GLY A C 1
ATOM 694 O O . GLY A 1 96 ? 0.125 -0.109 -24.376 1.00 85.69 96 GLY A O 1
ATOM 695 N N . TYR A 1 97 ? 2.140 0.619 -23.701 1.00 86.81 97 TYR A N 1
ATOM 696 C CA . TYR A 1 97 ? 1.836 2.031 -23.912 1.00 86.81 97 TYR A CA 1
ATOM 697 C C . TYR A 1 97 ? 1.495 2.332 -25.379 1.00 86.81 97 TYR A C 1
ATOM 699 O O . TYR A 1 97 ? 0.429 2.897 -25.647 1.00 86.81 97 TYR A O 1
ATOM 707 N N . THR A 1 98 ? 2.351 1.905 -26.309 1.00 93.19 98 THR A N 1
ATOM 708 C CA . THR A 1 98 ? 2.215 2.142 -27.758 1.00 93.19 98 THR A CA 1
ATOM 709 C C . THR A 1 98 ? 0.988 1.450 -28.350 1.00 93.19 98 THR A C 1
ATOM 711 O O . THR A 1 98 ? 0.363 1.986 -29.260 1.00 93.19 98 THR A O 1
ATOM 714 N N . SER A 1 99 ? 0.578 0.304 -27.797 1.00 91.44 99 SER A N 1
ATOM 715 C CA . SER A 1 99 ? -0.602 -0.442 -28.257 1.00 91.44 99 SER A CA 1
ATOM 716 C C . SER A 1 99 ? -1.936 0.300 -28.081 1.00 91.44 99 SER A C 1
ATOM 718 O O . SER A 1 99 ? -2.958 -0.154 -28.592 1.00 91.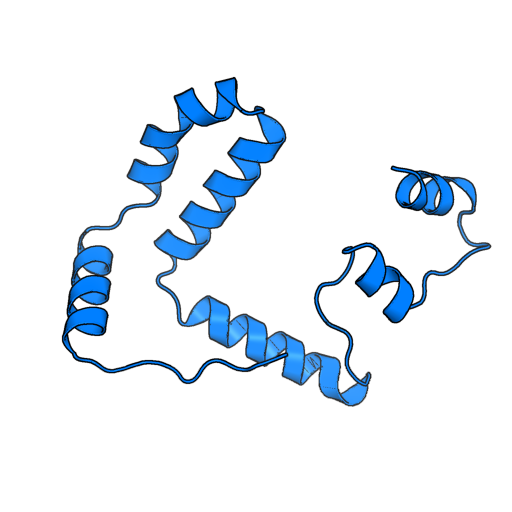44 99 SER A O 1
ATOM 720 N N . GLY A 1 100 ? -1.963 1.388 -27.302 1.00 89.88 100 GLY A N 1
ATOM 721 C CA . GLY A 1 100 ? -3.180 2.135 -26.973 1.00 89.88 100 GLY A CA 1
ATOM 722 C C . GLY A 1 100 ? -4.134 1.422 -26.005 1.00 89.88 100 GLY A C 1
ATOM 723 O O . GLY A 1 100 ? -5.073 2.047 -25.518 1.00 89.88 100 GLY A O 1
ATOM 724 N N . LYS A 1 101 ? -3.891 0.149 -25.661 1.00 86.75 101 LYS A N 1
ATOM 725 C CA . LYS A 1 101 ? -4.695 -0.589 -24.676 1.00 86.75 101 LYS A CA 1
ATOM 726 C C . LYS A 1 101 ? -4.480 -0.004 -23.280 1.00 86.75 101 LYS A C 1
ATOM 728 O O . LYS A 1 101 ? -3.340 0.184 -22.849 1.00 86.75 101 LYS A O 1
ATOM 733 N N . ARG A 1 102 ? -5.565 0.293 -22.566 1.00 84.88 102 ARG A N 1
ATOM 734 C CA . ARG A 1 102 ? -5.538 0.809 -21.191 1.00 84.88 102 ARG A CA 1
ATOM 735 C C . ARG A 1 102 ? -6.521 0.024 -20.338 1.00 84.88 102 ARG A C 1
ATOM 737 O O . ARG A 1 102 ? -7.601 -0.318 -20.806 1.00 84.88 102 ARG A O 1
ATOM 744 N N . SER A 1 103 ? -6.134 -0.247 -19.099 1.00 85.94 103 SER A N 1
ATOM 745 C CA . SER A 1 103 ? -7.055 -0.770 -18.096 1.00 85.94 103 SER A CA 1
ATOM 746 C C . SER A 1 103 ? -7.997 0.344 -17.656 1.00 85.94 103 SER A C 1
ATOM 748 O O . SER A 1 103 ? -7.556 1.480 -17.467 1.00 85.94 103 SER A O 1
ATOM 750 N N . GLU A 1 104 ? -9.276 0.028 -17.475 1.00 88.31 104 GLU A N 1
ATOM 751 C CA . GLU A 1 104 ? -10.227 0.991 -16.928 1.00 88.31 104 GLU A CA 1
ATOM 752 C C . GLU A 1 104 ? -9.925 1.239 -15.443 1.00 88.31 104 GLU A C 1
ATOM 754 O O . GLU A 1 104 ? -9.885 0.289 -14.652 1.00 88.31 104 GLU A O 1
ATOM 759 N N . PRO A 1 105 ? -9.672 2.494 -15.035 1.00 89.06 105 PRO A N 1
ATOM 760 C CA . PRO A 1 105 ? -9.405 2.798 -13.643 1.00 89.06 105 PRO A CA 1
ATOM 761 C C . PRO A 1 105 ? -10.702 2.722 -12.836 1.00 89.06 105 PRO A C 1
ATOM 763 O O . PRO A 1 105 ? -11.717 3.320 -13.189 1.00 89.06 105 PRO A O 1
ATOM 766 N N . ARG A 1 106 ? -10.650 2.046 -11.687 1.00 89.69 106 ARG A N 1
ATOM 767 C CA . ARG A 1 106 ? -11.705 2.161 -10.680 1.00 89.69 106 ARG A CA 1
ATOM 768 C C . ARG A 1 106 ? -11.583 3.513 -9.982 1.00 89.69 106 ARG A C 1
ATOM 770 O O . ARG A 1 106 ? -10.535 3.819 -9.415 1.00 89.69 106 ARG A O 1
ATOM 777 N N . ILE A 1 107 ? -12.678 4.263 -9.948 1.00 87.31 107 ILE A N 1
ATOM 778 C CA . ILE A 1 107 ? -12.829 5.408 -9.048 1.00 87.31 107 ILE A CA 1
ATOM 779 C C . ILE A 1 107 ? -13.314 4.873 -7.701 1.00 87.31 107 ILE A C 1
ATOM 781 O O . ILE A 1 107 ? -14.230 4.050 -7.646 1.00 87.31 107 ILE A O 1
ATOM 785 N N . ARG A 1 108 ? -12.650 5.297 -6.631 1.00 80.44 108 ARG A N 1
ATOM 786 C CA . ARG A 1 108 ? -12.954 4.907 -5.261 1.00 80.44 108 ARG A CA 1
ATOM 787 C C . ARG A 1 108 ? -13.242 6.138 -4.426 1.00 80.44 108 ARG A C 1
ATOM 789 O O . ARG A 1 108 ? -12.462 7.103 -4.570 1.00 80.44 108 ARG A O 1
#

Radius of gyration: 18.96 Å; chains: 1; bounding box: 41×24×55 Å

pLDDT: mean 88.26, std 7.25, range [65.12, 98.31]